Protein AF-A0A0V0Z4V2-F1 (afdb_monomer)

Sequence (103 aa):
MEEVAPIAVADSTLLAPEEVKEKAVHLPMAPEEMTRTDRNRARRKLKRMKRLRAKHQANNSSKQLVPKDKMKLLQKVGTVRTAKTFDNEKHTTKSTAFFERMK

Organism: Trichinella spiralis (NCBI:txid6334)

pLDDT: mean 78.34, std 13.13, range [45.34, 97.69]

Structure (mmCIF, N/CA/C/O backbone):
data_AF-A0A0V0Z4V2-F1
#
_entry.id   AF-A0A0V0Z4V2-F1
#
loop_
_atom_site.group_PDB
_atom_site.id
_atom_site.type_symbol
_atom_site.label_atom_id
_atom_site.label_alt_id
_atom_site.label_comp_id
_atom_site.label_asym_id
_atom_site.label_entity_id
_atom_site.label_seq_id
_atom_site.pdbx_PDB_ins_code
_atom_site.Cartn_x
_atom_site.Cartn_y
_atom_site.Cartn_z
_atom_site.occupancy
_atom_site.B_iso_or_equiv
_atom_site.auth_seq_id
_atom_site.auth_comp_id
_atom_site.auth_asym_id
_atom_site.auth_atom_id
_atom_site.pdbx_PDB_model_num
ATOM 1 N N . MET A 1 1 ? -40.819 27.802 -16.149 1.00 58.38 1 MET A N 1
ATOM 2 C CA . MET A 1 1 ? -40.602 26.356 -16.328 1.00 58.38 1 MET A CA 1
ATOM 3 C C . MET A 1 1 ? -39.188 26.083 -15.891 1.00 58.38 1 MET A C 1
ATOM 5 O O . MET A 1 1 ? -38.278 26.575 -16.540 1.00 58.38 1 MET A O 1
ATOM 9 N N . GLU A 1 2 ? -39.021 25.381 -14.782 1.00 60.72 2 GLU A N 1
ATOM 10 C CA . GLU A 1 2 ? -37.725 24.858 -14.363 1.00 60.72 2 GLU A CA 1
ATOM 11 C C . GLU A 1 2 ? -37.960 23.403 -13.970 1.00 60.72 2 GLU A C 1
ATOM 13 O O . GLU A 1 2 ? -38.800 23.115 -13.117 1.00 60.72 2 GLU A O 1
ATOM 18 N N . GLU A 1 3 ? -37.287 22.482 -14.652 1.00 60.28 3 GLU A N 1
ATOM 19 C CA . GLU A 1 3 ? -37.266 21.076 -14.262 1.00 60.28 3 GLU A CA 1
ATOM 20 C C . GLU A 1 3 ? -36.175 20.915 -13.199 1.00 60.28 3 GLU A C 1
ATOM 22 O O . GLU A 1 3 ? -34.989 21.085 -13.470 1.00 60.28 3 GLU A O 1
ATOM 27 N N . VAL A 1 4 ? -36.598 20.667 -11.957 1.00 73.25 4 VAL A N 1
ATOM 28 C CA . VAL A 1 4 ? -35.750 20.730 -10.750 1.00 73.25 4 VAL A CA 1
ATOM 29 C C . VAL A 1 4 ? -35.019 19.407 -10.459 1.00 73.25 4 VAL A C 1
ATOM 31 O O . VAL A 1 4 ? -34.112 19.377 -9.632 1.00 73.25 4 VAL A O 1
ATOM 34 N N . ALA A 1 5 ? -35.333 18.311 -11.158 1.00 71.25 5 ALA A N 1
ATOM 35 C CA . ALA A 1 5 ? -34.546 17.079 -11.094 1.00 71.25 5 ALA A CA 1
ATOM 36 C C . ALA A 1 5 ? -34.796 16.165 -12.308 1.00 71.25 5 ALA A C 1
ATOM 38 O O . ALA A 1 5 ? -35.919 16.123 -12.817 1.00 71.25 5 ALA A O 1
ATOM 39 N N . PRO A 1 6 ? -33.790 15.383 -12.746 1.00 69.19 6 PRO A N 1
ATOM 40 C CA . PRO A 1 6 ? -33.993 14.324 -13.729 1.00 69.19 6 PRO A CA 1
ATOM 41 C C . PRO A 1 6 ? -34.968 13.258 -13.194 1.00 69.19 6 PRO A C 1
ATOM 43 O O . PRO A 1 6 ? -34.741 12.660 -12.146 1.00 69.19 6 PRO A O 1
ATOM 46 N N . ILE A 1 7 ? -36.055 13.021 -13.937 1.00 72.38 7 ILE A N 1
ATOM 47 C CA . ILE A 1 7 ? -37.190 12.148 -13.566 1.00 72.38 7 ILE A CA 1
ATOM 48 C C . ILE A 1 7 ? -36.795 10.660 -13.493 1.00 72.38 7 ILE A C 1
ATOM 50 O O . ILE A 1 7 ? -37.412 9.887 -12.763 1.00 72.38 7 ILE A O 1
ATOM 54 N N . ALA A 1 8 ? -35.756 10.251 -14.223 1.00 74.38 8 ALA A N 1
ATOM 55 C CA . ALA A 1 8 ? -35.245 8.887 -14.218 1.00 74.38 8 ALA A CA 1
ATOM 56 C C . ALA A 1 8 ? -33.713 8.909 -14.197 1.00 74.38 8 ALA A C 1
ATOM 58 O O . ALA A 1 8 ? -33.062 9.148 -15.213 1.00 74.38 8 ALA A O 1
ATOM 59 N N . VAL A 1 9 ? -33.142 8.672 -13.019 1.00 76.69 9 VAL A N 1
ATOM 60 C CA . VAL A 1 9 ? -31.704 8.482 -12.820 1.00 76.69 9 VAL A CA 1
ATOM 61 C C . VAL A 1 9 ? -31.486 6.997 -12.579 1.00 76.69 9 VAL A C 1
ATOM 63 O O . VAL A 1 9 ? -32.092 6.424 -11.680 1.00 76.69 9 VAL A O 1
ATOM 66 N N . ALA A 1 10 ? -30.662 6.354 -13.404 1.00 79.56 10 ALA A N 1
ATOM 67 C CA . ALA A 1 10 ? -30.302 4.960 -13.177 1.00 79.56 10 ALA A CA 1
ATOM 68 C C . ALA A 1 10 ? -29.376 4.866 -11.959 1.00 79.56 10 ALA A C 1
ATOM 70 O O . ALA A 1 10 ? -28.440 5.660 -11.846 1.00 79.56 10 ALA A O 1
ATOM 71 N N . ASP A 1 11 ? -29.567 3.866 -11.099 1.00 79.06 11 ASP A N 1
ATOM 72 C CA . ASP A 1 11 ? -28.743 3.667 -9.894 1.00 79.06 11 ASP A CA 1
ATOM 73 C C . ASP A 1 11 ? -27.236 3.619 -10.205 1.00 79.06 11 ASP A C 1
ATOM 75 O O . ASP A 1 11 ? -26.407 4.086 -9.427 1.00 79.06 11 ASP A O 1
ATOM 79 N N . SER A 1 12 ? -26.868 3.142 -11.400 1.00 81.19 12 SER A N 1
ATOM 80 C CA . SER A 1 12 ? -25.484 3.113 -11.887 1.00 81.19 12 SER A CA 1
ATOM 81 C C . SER A 1 12 ? -24.843 4.493 -12.062 1.00 81.19 12 SER A C 1
ATOM 83 O O . SER A 1 12 ? -23.623 4.586 -12.118 1.00 81.19 12 SER A O 1
ATOM 85 N N . THR A 1 13 ? -25.641 5.552 -12.195 1.00 83.00 13 THR A N 1
ATOM 86 C CA . THR A 1 13 ? -25.160 6.938 -12.341 1.00 83.00 13 THR A CA 1
ATOM 87 C C . THR A 1 13 ? -25.004 7.658 -11.003 1.00 83.00 13 THR A C 1
ATOM 89 O O . THR A 1 13 ? -24.345 8.693 -10.949 1.00 83.00 13 THR A O 1
ATOM 92 N N . LEU A 1 14 ? -25.567 7.101 -9.924 1.00 85.56 14 LEU A N 1
ATOM 93 C CA . LEU A 1 14 ? -25.390 7.611 -8.562 1.00 85.56 14 LEU A CA 1
ATOM 94 C C . LEU A 1 14 ? -24.063 7.155 -7.946 1.00 85.56 14 LEU A C 1
ATOM 96 O O . LEU A 1 14 ? -23.536 7.829 -7.066 1.00 85.56 14 LEU A O 1
ATOM 100 N N . LEU A 1 15 ? -23.539 6.013 -8.400 1.00 88.44 15 LEU A N 1
ATOM 101 C CA . LEU A 1 15 ? -22.306 5.432 -7.887 1.00 88.44 15 LEU A CA 1
ATOM 102 C C . LEU A 1 15 ? -21.086 6.023 -8.600 1.00 88.44 15 LEU A C 1
ATOM 104 O O . LEU A 1 15 ? -21.027 6.066 -9.834 1.00 88.44 15 LEU A O 1
ATOM 108 N N . ALA A 1 16 ? -20.077 6.443 -7.837 1.00 88.94 16 ALA A N 1
ATOM 109 C CA . ALA A 1 16 ? -18.835 6.915 -8.430 1.00 88.94 16 ALA A CA 1
ATOM 110 C C . ALA A 1 16 ? -18.082 5.742 -9.090 1.00 88.94 16 ALA A C 1
ATOM 112 O O . ALA A 1 16 ? -18.084 4.625 -8.566 1.00 88.94 16 ALA A O 1
ATOM 113 N N . PRO A 1 17 ? -17.341 5.964 -10.192 1.00 89.94 17 PRO A N 1
ATOM 114 C CA . PRO A 1 17 ? -16.566 4.900 -10.831 1.00 89.94 17 PRO A CA 1
ATOM 115 C C . PRO A 1 17 ? -15.586 4.185 -9.889 1.00 89.94 17 PRO A C 1
ATOM 117 O O . PRO A 1 17 ? -15.323 3.003 -10.075 1.00 89.94 17 PRO A O 1
ATOM 120 N N . GLU A 1 18 ? -15.057 4.883 -8.877 1.00 89.19 18 GLU A N 1
ATOM 121 C CA . GLU A 1 18 ? -14.138 4.315 -7.877 1.00 89.19 18 GLU A CA 1
ATOM 122 C C . GLU A 1 18 ? -14.847 3.386 -6.881 1.00 89.19 18 GLU A C 1
ATOM 124 O O . GLU A 1 18 ? -14.226 2.452 -6.381 1.00 89.19 18 GLU A O 1
ATOM 129 N N . GLU A 1 19 ? -16.145 3.593 -6.651 1.00 86.88 19 GLU A N 1
ATOM 130 C CA . GLU A 1 19 ? -16.995 2.724 -5.832 1.00 86.88 19 GLU A CA 1
ATOM 131 C C . GLU A 1 19 ? -17.509 1.524 -6.645 1.00 86.88 19 GLU A C 1
ATOM 133 O O . GLU A 1 19 ? -17.640 0.426 -6.110 1.00 86.88 19 GLU A O 1
ATOM 138 N N . VAL A 1 20 ? -17.734 1.702 -7.956 1.00 88.56 20 VAL A N 1
ATOM 139 C CA . VAL A 1 20 ? -17.990 0.587 -8.889 1.00 88.56 20 VAL A CA 1
ATOM 140 C C . VAL A 1 20 ? -16.745 -0.301 -9.000 1.00 88.56 20 VAL A C 1
ATOM 142 O O . VAL A 1 20 ? -16.841 -1.530 -9.014 1.00 88.56 20 VAL A O 1
ATOM 145 N N . LYS A 1 21 ? -15.563 0.316 -9.128 1.00 89.88 21 LYS A N 1
ATOM 146 C CA . LYS A 1 21 ? -14.287 -0.381 -9.285 1.00 89.88 21 LYS A CA 1
ATOM 147 C C . LYS A 1 21 ? -13.117 0.465 -8.791 1.00 89.88 21 LYS A C 1
ATOM 149 O O . LYS A 1 21 ? -12.725 1.451 -9.418 1.00 89.88 21 LYS A O 1
ATOM 154 N N . GLU A 1 22 ? -12.458 -0.016 -7.743 1.00 88.31 22 GLU A N 1
ATOM 155 C CA . GLU A 1 22 ? -11.220 0.589 -7.264 1.00 88.31 22 GLU A CA 1
ATOM 156 C C . GLU A 1 22 ? -10.115 0.510 -8.330 1.00 88.31 22 GLU A C 1
ATOM 158 O O . GLU A 1 22 ? -9.877 -0.524 -8.968 1.00 88.31 22 GLU A O 1
ATOM 163 N N . LYS A 1 23 ? -9.393 1.619 -8.513 1.00 83.88 23 LYS A N 1
ATOM 164 C CA . LYS A 1 23 ? -8.205 1.644 -9.370 1.00 83.88 23 LYS A CA 1
ATOM 165 C C . LYS A 1 23 ? -7.110 0.789 -8.738 1.00 83.88 23 LYS A C 1
ATOM 167 O O . LYS A 1 23 ? -6.829 0.892 -7.545 1.00 83.88 23 LYS A O 1
ATOM 172 N N . ALA A 1 24 ? -6.425 -0.003 -9.560 1.00 83.56 24 ALA A N 1
ATOM 173 C CA . ALA A 1 24 ? -5.228 -0.696 -9.110 1.00 83.56 24 ALA A CA 1
ATOM 174 C C . ALA A 1 24 ? -4.196 0.333 -8.614 1.00 83.56 24 ALA A C 1
ATOM 176 O O . ALA A 1 24 ? -3.878 1.298 -9.306 1.00 83.56 24 ALA A O 1
ATOM 177 N N . VAL A 1 25 ? -3.653 0.109 -7.414 1.00 75.50 25 VAL A N 1
ATOM 178 C CA . VAL A 1 25 ? -2.713 1.026 -6.731 1.00 75.50 25 VAL A CA 1
ATOM 179 C C . VAL A 1 25 ? -1.439 1.292 -7.552 1.00 75.50 25 VAL A C 1
ATOM 181 O O . VAL A 1 25 ? -0.733 2.278 -7.343 1.00 75.50 25 VAL A O 1
ATOM 184 N N . HIS A 1 26 ? -1.129 0.398 -8.481 1.00 72.88 26 HIS A N 1
ATOM 185 C CA . HIS A 1 26 ? -0.015 0.472 -9.412 1.00 72.88 26 HIS A CA 1
ATOM 186 C C . HIS A 1 26 ? -0.406 -0.218 -10.716 1.00 72.88 26 HIS A C 1
ATOM 188 O O . HIS A 1 26 ? -1.191 -1.173 -10.701 1.00 72.88 26 HIS A O 1
ATOM 194 N N . LEU A 1 27 ? 0.200 0.228 -11.819 1.00 79.38 27 LEU A N 1
ATOM 195 C CA . LEU A 1 27 ? 0.226 -0.555 -13.049 1.00 79.38 27 LEU A CA 1
ATOM 196 C C . LEU A 1 27 ? 0.759 -1.960 -12.720 1.00 79.38 27 LEU A C 1
ATOM 198 O O . LEU A 1 27 ? 1.730 -2.067 -11.960 1.00 79.38 27 LEU A O 1
ATOM 202 N N . PRO A 1 28 ? 0.114 -3.025 -13.219 1.00 77.75 28 PRO A N 1
ATOM 203 C CA . PRO A 1 28 ? 0.614 -4.375 -13.022 1.00 77.75 28 PRO A CA 1
ATOM 204 C C . PRO A 1 28 ? 1.997 -4.463 -13.671 1.00 77.75 28 PRO A C 1
ATOM 206 O O . PRO A 1 28 ? 2.132 -4.260 -14.871 1.00 77.75 28 PRO A O 1
ATOM 209 N N . MET A 1 29 ? 3.021 -4.705 -12.857 1.00 83.38 29 MET A N 1
ATOM 210 C CA . MET A 1 29 ? 4.398 -4.878 -13.311 1.00 83.38 29 MET A CA 1
ATOM 211 C C . MET A 1 29 ? 4.947 -6.139 -12.664 1.00 83.38 29 MET A C 1
ATOM 213 O O . MET A 1 29 ? 4.821 -6.316 -11.443 1.00 83.38 29 MET A O 1
ATOM 217 N N . ALA A 1 30 ? 5.525 -7.024 -13.469 1.00 86.69 30 ALA A N 1
ATOM 218 C CA . ALA A 1 30 ? 6.042 -8.281 -12.960 1.00 86.69 30 ALA A CA 1
ATOM 219 C C . ALA A 1 30 ? 7.329 -8.045 -12.139 1.00 86.69 30 ALA A C 1
ATOM 221 O O . ALA A 1 30 ? 8.103 -7.126 -12.424 1.00 86.69 30 ALA A O 1
ATOM 222 N N . PRO A 1 31 ? 7.625 -8.876 -11.119 1.00 85.75 31 PRO A N 1
ATOM 223 C CA . PRO A 1 31 ? 8.869 -8.768 -10.346 1.00 85.75 31 PRO A CA 1
ATOM 224 C C . PRO A 1 31 ? 10.151 -8.919 -11.186 1.00 85.75 31 PRO A C 1
ATOM 226 O O . PRO A 1 31 ? 11.213 -8.421 -10.786 1.00 85.75 31 PRO A O 1
ATOM 229 N N . GLU A 1 32 ? 10.038 -9.622 -12.314 1.00 90.19 32 GLU A N 1
ATOM 230 C CA . GLU A 1 32 ? 11.094 -9.888 -13.300 1.00 90.19 32 GLU A CA 1
ATOM 231 C C . GLU A 1 32 ? 11.444 -8.641 -14.114 1.00 90.19 32 GLU A C 1
ATOM 233 O O . GLU A 1 32 ? 12.616 -8.370 -14.357 1.00 90.19 32 GLU A O 1
ATOM 238 N N . GLU A 1 33 ? 10.440 -7.828 -14.436 1.00 90.44 33 GLU A N 1
ATOM 239 C CA . GLU A 1 33 ? 10.587 -6.565 -15.166 1.00 90.44 33 GLU A CA 1
ATOM 240 C C . GLU A 1 33 ? 11.168 -5.453 -14.275 1.00 90.44 33 GLU A C 1
ATOM 242 O O . GLU A 1 33 ? 11.643 -4.425 -14.759 1.00 90.44 33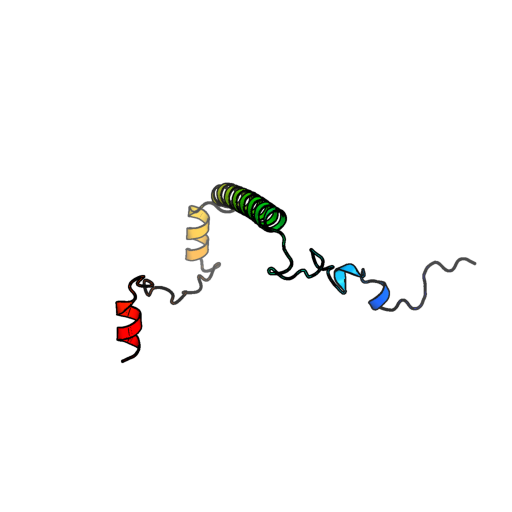 GLU A O 1
ATOM 247 N N . MET A 1 34 ? 11.167 -5.643 -12.947 1.00 91.12 34 MET A N 1
ATOM 248 C CA . MET A 1 34 ? 11.706 -4.657 -12.012 1.00 91.12 34 MET A CA 1
ATOM 249 C C . MET A 1 34 ? 13.233 -4.593 -12.062 1.00 91.12 34 MET A C 1
ATOM 251 O O . MET A 1 34 ? 13.948 -5.543 -11.708 1.00 91.12 34 MET A O 1
ATOM 255 N N . THR A 1 35 ? 13.746 -3.391 -12.313 1.00 94.19 35 THR A N 1
ATOM 256 C CA . THR A 1 35 ? 15.160 -3.090 -12.100 1.00 94.19 35 THR A CA 1
ATOM 257 C C . THR A 1 35 ? 15.548 -3.266 -10.620 1.00 94.19 35 THR A C 1
ATOM 259 O O . THR A 1 35 ? 14.732 -3.196 -9.688 1.00 94.19 35 THR A O 1
ATOM 262 N N . ARG A 1 36 ? 16.843 -3.473 -10.351 1.00 95.69 36 ARG A N 1
ATOM 263 C CA . ARG A 1 36 ? 17.356 -3.615 -8.974 1.00 95.69 36 ARG A CA 1
ATOM 264 C C . ARG A 1 36 ? 17.072 -2.372 -8.118 1.00 95.69 36 ARG A C 1
ATOM 266 O O . ARG A 1 36 ? 16.834 -2.492 -6.910 1.00 95.69 36 ARG A O 1
ATOM 273 N N . THR A 1 37 ? 17.115 -1.184 -8.716 1.00 96.69 37 THR A N 1
ATOM 274 C CA . THR A 1 37 ? 16.836 0.094 -8.046 1.00 96.69 37 THR A CA 1
ATOM 275 C C . THR A 1 37 ? 15.368 0.188 -7.636 1.00 96.69 37 THR A C 1
ATOM 277 O O . THR A 1 37 ? 15.091 0.528 -6.478 1.00 96.69 37 THR A O 1
ATOM 280 N N . ASP A 1 38 ? 14.444 -0.209 -8.510 1.00 93.25 38 ASP A N 1
ATOM 281 C CA . ASP A 1 38 ? 13.005 -0.209 -8.226 1.00 93.25 38 ASP A CA 1
ATOM 282 C C . ASP A 1 38 ? 12.638 -1.214 -7.140 1.00 93.25 38 ASP A C 1
ATOM 284 O O . ASP A 1 38 ? 11.949 -0.865 -6.176 1.00 93.25 38 ASP A O 1
ATOM 288 N N . ARG A 1 39 ? 13.212 -2.420 -7.190 1.00 93.88 39 ARG A N 1
ATOM 289 C CA . ARG A 1 39 ? 13.040 -3.431 -6.134 1.00 93.88 39 ARG A CA 1
ATOM 290 C C . ARG A 1 39 ? 13.495 -2.906 -4.767 1.00 93.88 39 ARG A C 1
ATOM 292 O O . ARG A 1 39 ? 12.816 -3.078 -3.749 1.00 93.88 39 ARG A O 1
ATOM 299 N N . ASN A 1 40 ? 14.631 -2.207 -4.723 1.00 96.75 40 ASN A N 1
ATOM 300 C CA . ASN A 1 40 ? 15.131 -1.580 -3.497 1.00 96.75 40 ASN A CA 1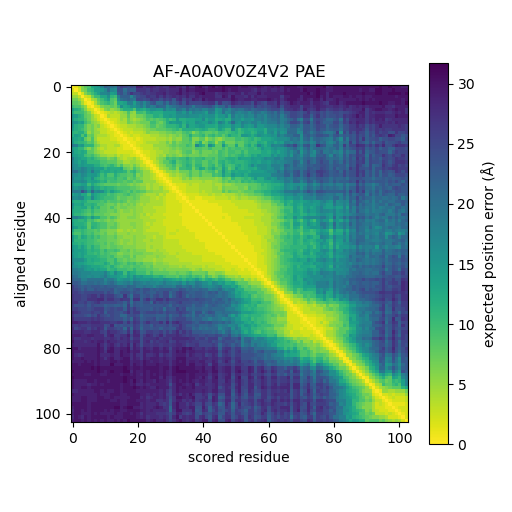
ATOM 301 C C . ASN A 1 40 ? 14.210 -0.449 -3.008 1.00 96.75 40 ASN A C 1
ATOM 303 O O . ASN A 1 40 ? 13.971 -0.332 -1.800 1.00 96.75 40 ASN A O 1
ATOM 307 N N . ARG A 1 41 ? 13.674 0.371 -3.919 1.00 95.38 41 ARG A N 1
ATOM 308 C CA . ARG A 1 41 ? 12.718 1.443 -3.604 1.00 95.38 41 ARG A CA 1
ATOM 309 C C . ARG A 1 41 ? 11.418 0.878 -3.029 1.00 95.38 41 ARG A C 1
ATOM 311 O O . ARG A 1 41 ? 10.995 1.329 -1.960 1.00 95.38 41 ARG A O 1
ATOM 318 N N . ALA A 1 42 ? 10.847 -0.144 -3.665 1.00 92.69 42 ALA A N 1
ATOM 319 C CA . ALA A 1 42 ? 9.652 -0.842 -3.197 1.00 92.69 42 ALA A CA 1
ATOM 320 C C . ALA A 1 42 ? 9.864 -1.428 -1.791 1.00 92.69 42 ALA A C 1
ATOM 322 O O . ALA A 1 42 ? 9.068 -1.175 -0.881 1.00 92.69 42 ALA A O 1
ATOM 323 N N . ARG A 1 43 ? 11.009 -2.087 -1.555 1.00 95.50 43 ARG A N 1
ATOM 324 C CA . ARG A 1 43 ? 11.375 -2.608 -0.226 1.00 95.50 43 ARG A CA 1
ATOM 325 C C . ARG A 1 43 ? 11.455 -1.506 0.835 1.00 95.50 43 ARG A C 1
ATOM 327 O O . ARG A 1 43 ? 10.984 -1.698 1.958 1.00 95.50 43 ARG A O 1
ATOM 334 N N . ARG A 1 44 ? 12.043 -0.346 0.517 1.00 97.31 44 ARG A N 1
ATOM 335 C CA . ARG A 1 44 ? 12.107 0.801 1.447 1.00 97.31 44 ARG A CA 1
ATOM 336 C C . ARG A 1 44 ? 10.712 1.356 1.753 1.00 97.31 44 ARG A C 1
ATOM 338 O O . ARG A 1 44 ? 10.420 1.606 2.924 1.00 97.31 44 ARG A O 1
ATOM 345 N N . LYS A 1 45 ? 9.845 1.499 0.741 1.00 96.00 45 LYS A N 1
ATOM 346 C CA . LYS A 1 45 ? 8.443 1.930 0.912 1.00 96.00 45 LYS A CA 1
ATOM 347 C C . LYS A 1 45 ? 7.690 0.967 1.834 1.00 96.00 45 LYS A C 1
ATOM 349 O O . LYS A 1 45 ? 7.091 1.417 2.809 1.00 96.00 45 LYS A O 1
ATOM 354 N N . LEU A 1 46 ? 7.816 -0.343 1.609 1.00 96.06 46 LEU A N 1
ATOM 355 C CA . LEU A 1 46 ? 7.207 -1.372 2.456 1.00 96.06 46 LEU A CA 1
ATOM 356 C C . LEU A 1 46 ? 7.700 -1.289 3.907 1.00 96.06 46 LEU A C 1
ATOM 358 O O . LEU A 1 46 ? 6.889 -1.262 4.833 1.00 96.06 46 LEU A O 1
ATOM 362 N N . LYS A 1 47 ? 9.020 -1.180 4.124 1.00 97.69 47 LYS A N 1
ATOM 363 C CA . LYS A 1 47 ? 9.592 -1.020 5.474 1.00 97.69 47 LYS A CA 1
ATOM 364 C C . LYS A 1 47 ? 9.040 0.219 6.185 1.00 97.69 47 LYS A C 1
ATOM 366 O O . LYS A 1 47 ? 8.711 0.133 7.366 1.00 97.69 47 LYS A O 1
ATOM 371 N N . ARG A 1 48 ? 8.908 1.350 5.482 1.00 97.62 48 ARG A N 1
ATOM 372 C CA . ARG A 1 48 ? 8.312 2.579 6.032 1.00 97.62 48 ARG A CA 1
ATOM 373 C C . ARG A 1 48 ? 6.863 2.347 6.463 1.00 97.62 48 ARG A C 1
ATOM 375 O O . ARG A 1 48 ? 6.521 2.658 7.598 1.00 97.62 48 ARG A O 1
ATOM 382 N N . MET A 1 49 ? 6.042 1.752 5.598 1.00 96.25 49 MET A N 1
ATOM 383 C CA . MET A 1 49 ? 4.632 1.483 5.902 1.00 96.25 49 MET A CA 1
ATOM 384 C C . MET A 1 49 ? 4.470 0.505 7.068 1.00 96.25 49 MET A C 1
ATOM 386 O O . MET A 1 49 ? 3.663 0.750 7.962 1.00 96.25 49 MET A O 1
ATOM 390 N N . LYS A 1 50 ? 5.288 -0.554 7.127 1.00 96.38 50 LYS A N 1
ATOM 391 C CA . LYS A 1 50 ? 5.289 -1.497 8.256 1.00 96.38 50 LYS A CA 1
ATOM 392 C C . LYS A 1 50 ? 5.628 -0.798 9.576 1.00 96.38 50 LYS A C 1
ATOM 394 O O . LYS A 1 50 ? 4.959 -1.040 10.574 1.00 96.38 50 LYS A O 1
ATOM 399 N N . ARG A 1 51 ? 6.622 0.099 9.578 1.00 96.00 51 ARG A N 1
ATOM 400 C CA . ARG A 1 51 ? 6.979 0.900 10.764 1.00 96.00 51 ARG A CA 1
ATOM 401 C C . ARG A 1 51 ? 5.833 1.809 11.209 1.00 96.00 51 ARG A C 1
ATOM 403 O O . ARG A 1 51 ? 5.535 1.854 12.396 1.00 96.00 51 ARG A O 1
ATOM 410 N N . LEU A 1 52 ? 5.178 2.497 10.272 1.00 94.94 52 LEU A N 1
ATOM 411 C CA . LEU A 1 52 ? 4.032 3.361 10.577 1.00 94.94 52 LEU A CA 1
ATOM 412 C C . LEU A 1 52 ? 2.861 2.563 11.162 1.00 94.94 52 LEU A C 1
ATOM 414 O O . LEU A 1 52 ? 2.315 2.956 12.190 1.00 94.94 52 LEU A O 1
ATOM 418 N N . ARG A 1 53 ? 2.530 1.409 10.568 1.00 93.19 53 ARG A N 1
ATOM 419 C CA . ARG A 1 53 ? 1.491 0.505 11.087 1.00 93.19 53 ARG A CA 1
ATOM 420 C C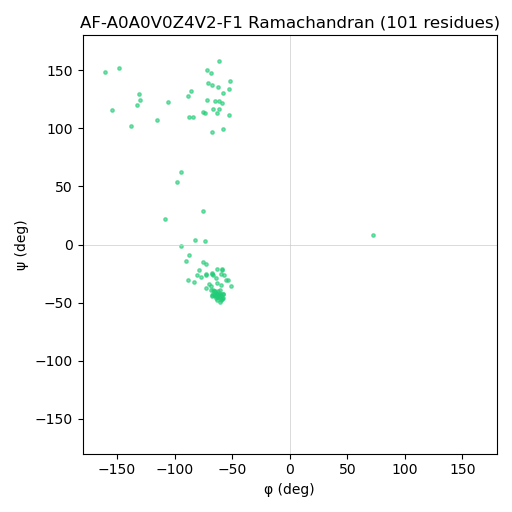 . ARG A 1 53 ? 1.819 0.008 12.494 1.00 93.19 53 ARG A C 1
ATOM 422 O O . ARG A 1 53 ? 0.955 0.068 13.360 1.00 93.19 53 ARG A O 1
ATOM 429 N N . ALA A 1 54 ? 3.059 -0.414 12.740 1.00 91.94 54 ALA A N 1
ATOM 430 C CA . ALA A 1 54 ? 3.494 -0.856 14.064 1.00 91.94 54 ALA A CA 1
ATOM 431 C C . ALA A 1 54 ? 3.391 0.268 15.111 1.00 91.94 54 ALA A C 1
ATOM 433 O O . ALA A 1 54 ? 2.874 0.045 16.202 1.00 91.94 54 ALA A O 1
ATOM 434 N N . LYS A 1 55 ? 3.805 1.495 14.763 1.00 90.50 55 LYS A N 1
ATOM 435 C CA . LYS A 1 55 ? 3.657 2.670 15.639 1.00 90.50 55 LYS A CA 1
ATOM 436 C C . LYS A 1 55 ? 2.185 2.964 15.946 1.00 90.50 55 LYS A C 1
ATOM 438 O O . LYS A 1 55 ? 1.839 3.230 17.091 1.00 90.50 55 LYS A O 1
ATOM 443 N N . HIS A 1 56 ? 1.318 2.893 14.937 1.00 87.75 56 HIS A N 1
ATOM 444 C CA . HIS A 1 56 ? -0.117 3.106 15.110 1.00 87.75 56 HIS A CA 1
ATOM 445 C C . HIS A 1 56 ? -0.757 2.033 16.006 1.00 87.75 56 HIS A C 1
ATOM 447 O O . HIS A 1 56 ? -1.523 2.362 16.904 1.00 87.75 56 HIS A O 1
ATOM 453 N N . GLN A 1 57 ? -0.396 0.759 15.822 1.00 84.94 57 GLN A N 1
ATOM 454 C CA . GLN A 1 57 ? -0.866 -0.335 16.679 1.00 84.94 57 GLN A CA 1
ATOM 455 C C . GLN A 1 57 ? -0.403 -0.173 18.130 1.00 84.94 57 GLN A C 1
ATOM 457 O O . GLN A 1 57 ? -1.218 -0.315 19.037 1.00 84.94 57 GLN A O 1
ATOM 462 N N . ALA A 1 58 ? 0.862 0.192 18.359 1.00 79.38 58 ALA A N 1
ATOM 463 C CA . ALA A 1 58 ? 1.366 0.467 19.704 1.00 79.38 58 ALA A CA 1
ATOM 464 C C . ALA A 1 58 ? 0.573 1.602 20.379 1.00 79.38 58 ALA A C 1
ATOM 466 O O . ALA A 1 58 ? 0.091 1.440 21.499 1.00 79.38 58 ALA A O 1
ATOM 467 N N . ASN A 1 59 ? 0.333 2.699 19.657 1.00 75.12 59 ASN A N 1
ATOM 468 C CA . ASN A 1 59 ? -0.450 3.835 20.151 1.00 75.12 59 ASN A CA 1
ATOM 469 C C . ASN A 1 59 ? -1.938 3.520 20.385 1.00 75.12 59 ASN A C 1
ATOM 471 O O . ASN A 1 59 ? -2.579 4.196 21.183 1.00 75.12 59 ASN A O 1
ATOM 475 N N . ASN A 1 60 ? -2.506 2.535 19.688 1.00 67.94 60 ASN A N 1
ATOM 476 C CA . ASN A 1 60 ? -3.898 2.126 19.890 1.00 67.94 60 ASN A CA 1
ATOM 477 C C . ASN A 1 60 ? -4.040 1.065 20.983 1.00 67.94 60 ASN A C 1
ATOM 479 O O . ASN A 1 60 ? -5.040 1.060 21.688 1.00 67.94 60 ASN A O 1
ATOM 483 N N . SER A 1 61 ? -3.035 0.211 21.188 1.00 60.16 61 SER A N 1
ATOM 484 C CA . SER A 1 61 ? -3.023 -0.730 22.316 1.00 60.16 61 SER A CA 1
ATOM 485 C C . SER A 1 61 ? -2.966 -0.034 23.680 1.00 60.16 61 SER A C 1
ATOM 487 O O . SER A 1 61 ? -3.507 -0.558 24.652 1.00 60.16 61 SER A O 1
ATOM 489 N N . SER A 1 62 ? -2.370 1.163 23.754 1.00 57.31 62 SER A N 1
ATOM 490 C CA . SER A 1 62 ? -2.413 2.010 24.952 1.00 57.31 62 SER A CA 1
ATOM 491 C C . SER A 1 62 ? -3.738 2.764 25.105 1.00 57.31 62 SER A C 1
ATOM 493 O O . SER A 1 62 ? -4.110 3.124 26.218 1.00 57.31 62 SER A O 1
ATOM 495 N N . LYS A 1 63 ? -4.490 2.952 24.015 1.00 59.56 63 LYS A N 1
ATOM 496 C CA . LYS A 1 63 ? -5.846 3.512 24.005 1.00 59.56 63 LYS A CA 1
ATOM 497 C C . LYS A 1 63 ? -6.882 2.387 24.034 1.00 59.56 63 LYS A C 1
ATOM 499 O O . LYS A 1 63 ? -7.668 2.226 23.103 1.00 59.56 63 LYS A O 1
ATOM 504 N N . GLN A 1 64 ? -6.896 1.581 25.096 1.00 62.03 64 GLN A N 1
ATOM 505 C CA . GLN A 1 64 ? -8.055 0.717 25.326 1.00 62.03 64 GLN A CA 1
ATOM 506 C C . GLN A 1 64 ? -9.280 1.611 25.560 1.00 62.03 64 GLN A C 1
ATOM 508 O O . GLN A 1 64 ? -9.345 2.329 26.553 1.00 62.03 64 GLN A O 1
ATOM 513 N N . LEU A 1 65 ? -10.242 1.567 24.631 1.00 64.00 65 LEU A N 1
ATOM 514 C CA . LEU A 1 65 ? -11.495 2.337 24.688 1.00 64.00 65 LEU A CA 1
ATOM 515 C C . LEU A 1 65 ? -1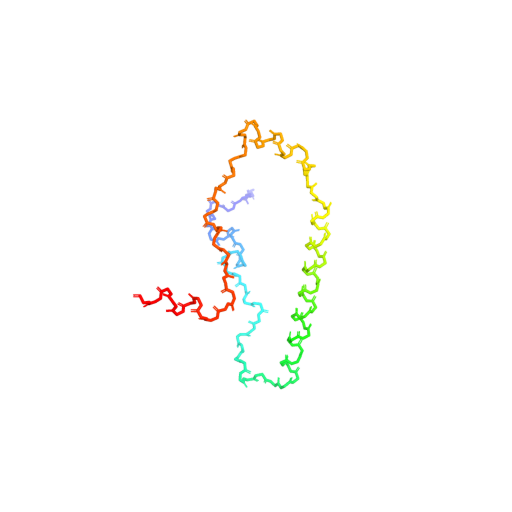2.321 2.021 25.946 1.00 64.00 65 LEU A C 1
ATOM 517 O O . LEU A 1 65 ? -13.145 2.823 26.374 1.00 64.00 65 LEU A O 1
ATOM 521 N N . VAL A 1 66 ? -12.084 0.853 26.548 1.00 65.44 66 VAL A N 1
ATOM 522 C CA . VAL A 1 66 ? -12.728 0.402 27.776 1.00 65.44 66 VAL A CA 1
ATOM 523 C C . VAL A 1 66 ? -11.641 -0.073 28.747 1.00 65.44 66 VAL A C 1
ATOM 525 O O . VAL A 1 66 ? -10.861 -0.957 28.383 1.00 65.44 66 VAL A O 1
ATOM 528 N N . PRO A 1 67 ? -11.570 0.473 29.977 1.00 75.88 67 PRO A N 1
ATOM 529 C CA . PRO A 1 67 ? -10.675 -0.031 31.015 1.00 75.88 67 PRO A CA 1
ATOM 530 C C . PRO A 1 67 ? -10.840 -1.544 31.213 1.00 75.88 67 PRO A C 1
ATOM 532 O O . PRO A 1 67 ? -11.966 -2.052 31.207 1.00 75.88 67 PRO A O 1
ATOM 535 N N . LYS A 1 68 ? -9.731 -2.263 31.437 1.00 71.75 68 LYS A N 1
ATOM 536 C CA . LYS A 1 68 ? -9.721 -3.731 31.615 1.00 71.75 68 LYS A CA 1
ATOM 537 C C . LYS A 1 68 ? -10.732 -4.208 32.661 1.00 71.75 68 LYS A C 1
ATOM 539 O O . LYS A 1 68 ? -11.358 -5.248 32.475 1.00 71.75 68 LYS A O 1
ATOM 544 N N . ASP A 1 69 ? -10.933 -3.428 33.719 1.00 73.38 69 ASP A N 1
ATOM 545 C CA . ASP A 1 69 ? -11.851 -3.762 34.811 1.00 73.38 69 ASP A CA 1
ATOM 546 C C . ASP A 1 69 ? -13.318 -3.723 34.371 1.00 73.38 69 ASP A C 1
ATOM 548 O O . ASP A 1 69 ? -14.095 -4.619 34.702 1.00 73.38 69 ASP A O 1
ATOM 552 N N . LYS A 1 70 ? -13.687 -2.750 33.528 1.00 75.31 70 LYS A N 1
ATOM 553 C CA . LYS A 1 70 ? -15.035 -2.666 32.951 1.00 75.31 70 LYS A CA 1
ATOM 554 C C . LYS A 1 70 ? -15.276 -3.791 31.940 1.00 75.31 70 LYS A C 1
ATOM 556 O O . LYS A 1 70 ? -16.378 -4.328 31.885 1.00 75.31 70 LYS A O 1
ATOM 561 N N . MET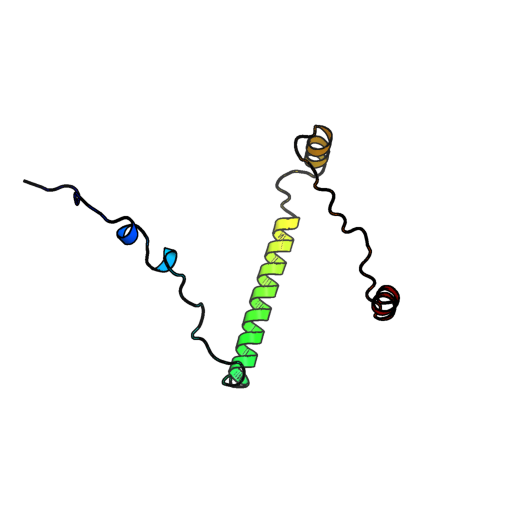 A 1 71 ? -14.247 -4.216 31.199 1.00 76.06 71 MET A N 1
ATOM 562 C CA . MET A 1 71 ? -14.353 -5.362 30.283 1.00 76.06 71 MET A CA 1
ATOM 563 C C . MET A 1 71 ? -14.570 -6.693 31.006 1.00 76.06 71 MET A C 1
ATOM 565 O O . MET A 1 71 ? -15.389 -7.495 30.559 1.00 76.06 71 MET A O 1
ATOM 569 N N . LYS A 1 72 ? -13.905 -6.905 32.149 1.00 78.38 72 LYS A N 1
ATOM 570 C CA . LYS A 1 72 ? -14.154 -8.073 33.012 1.00 78.38 72 LYS A CA 1
ATOM 571 C C . LYS A 1 72 ? -15.585 -8.086 33.547 1.00 78.38 72 LYS A C 1
ATOM 573 O O . LYS A 1 72 ? -16.208 -9.143 33.589 1.00 78.38 72 LYS A O 1
ATOM 578 N N . LEU A 1 73 ? -16.117 -6.920 33.922 1.00 79.69 73 LEU A N 1
ATOM 579 C CA . LEU A 1 73 ? -17.504 -6.798 34.369 1.00 79.69 73 LEU A CA 1
ATOM 5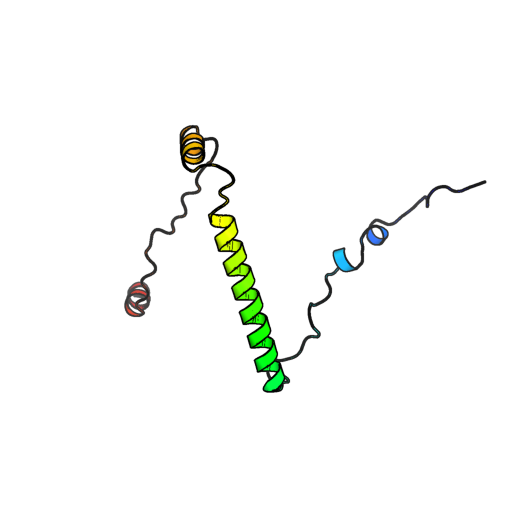80 C C . LEU A 1 73 ? -18.490 -7.150 33.245 1.00 79.69 73 LEU A C 1
ATOM 582 O O . LEU A 1 73 ? -19.384 -7.953 33.476 1.00 79.69 73 LEU A O 1
ATOM 586 N N . LEU A 1 74 ? -18.284 -6.632 32.028 1.00 76.25 74 LEU A N 1
ATOM 587 C CA . LEU A 1 74 ? -19.099 -6.927 30.835 1.00 76.25 74 LEU A CA 1
ATOM 588 C C . LEU A 1 74 ? -19.084 -8.420 30.451 1.00 76.25 74 LEU A C 1
ATOM 590 O O . LEU A 1 74 ? -20.122 -8.991 30.122 1.00 76.25 74 LEU A O 1
ATOM 594 N N . GLN A 1 75 ? -17.930 -9.083 30.565 1.00 77.94 75 GLN A N 1
ATOM 595 C CA . GLN A 1 75 ? -17.831 -10.539 30.402 1.00 77.94 75 GLN A CA 1
ATOM 596 C C . GLN A 1 75 ? -18.595 -11.291 31.500 1.00 77.94 75 GLN A C 1
ATOM 598 O O . GLN A 1 75 ? -19.275 -12.274 31.216 1.00 77.94 75 GLN A O 1
ATOM 603 N N . LYS A 1 76 ? -18.525 -10.811 32.748 1.00 79.44 76 LYS A N 1
ATOM 604 C CA . LYS A 1 76 ? -19.223 -11.414 33.892 1.00 79.44 76 LYS A CA 1
ATOM 605 C C . LYS A 1 76 ? -20.744 -11.254 33.808 1.00 79.44 76 LYS A C 1
ATOM 607 O O . LYS A 1 76 ? -21.456 -12.173 34.194 1.00 79.44 76 LYS A O 1
ATOM 612 N N . VAL A 1 77 ? -21.238 -10.128 33.287 1.00 81.94 77 VAL A N 1
ATOM 613 C CA . VAL A 1 77 ? -22.678 -9.894 33.066 1.00 81.94 77 VAL A CA 1
ATOM 614 C C . VAL A 1 77 ? -23.200 -10.514 31.761 1.00 81.94 77 VAL A C 1
ATOM 616 O O . VAL A 1 77 ? -24.366 -10.338 31.425 1.00 81.94 77 VAL A O 1
ATOM 619 N N . GLY A 1 78 ? -22.361 -11.247 31.016 1.00 72.56 78 GLY A N 1
ATOM 620 C CA . GLY A 1 78 ? -22.774 -12.023 29.842 1.00 72.56 78 GLY A CA 1
ATOM 621 C C . GLY A 1 78 ? -23.131 -11.198 28.601 1.00 72.56 78 GLY A C 1
ATOM 622 O O . GLY A 1 78 ? -23.598 -11.760 27.612 1.00 72.56 78 GLY A O 1
ATOM 623 N N . THR A 1 79 ? -22.896 -9.883 28.616 1.00 74.06 79 THR A N 1
ATOM 624 C CA . THR A 1 79 ? -23.180 -9.001 27.471 1.00 74.06 79 THR A CA 1
ATOM 625 C C . THR A 1 79 ? -22.191 -9.207 26.328 1.00 74.06 79 THR A C 1
ATOM 627 O O . THR A 1 79 ? -22.526 -8.980 25.168 1.00 74.06 79 THR A O 1
ATOM 630 N N . VAL A 1 80 ? -20.982 -9.684 26.636 1.00 69.38 80 VAL A N 1
ATOM 631 C CA . VAL A 1 80 ? -19.951 -10.026 25.653 1.00 69.38 80 VAL A CA 1
ATOM 632 C C . VAL A 1 80 ? -19.689 -11.525 25.720 1.00 69.38 80 VAL A C 1
ATOM 634 O O . VAL A 1 80 ? -19.055 -12.014 26.655 1.00 69.38 80 VAL A O 1
ATOM 637 N N . ARG A 1 81 ? -20.156 -12.269 24.712 1.00 65.19 81 ARG A N 1
ATOM 638 C CA . ARG A 1 81 ? -19.785 -13.678 24.540 1.00 65.19 81 ARG A CA 1
ATOM 639 C C . ARG A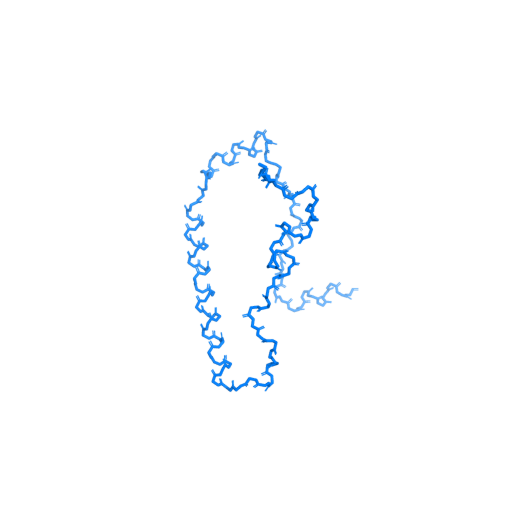 1 81 ? -18.362 -13.734 24.000 1.00 65.19 81 ARG A C 1
ATOM 641 O O . ARG A 1 81 ? -18.106 -13.310 22.876 1.00 65.19 81 ARG A O 1
ATOM 648 N N . THR A 1 82 ? -17.431 -14.261 24.784 1.00 62.53 82 THR A N 1
ATOM 649 C CA . THR A 1 82 ? -16.127 -14.651 24.252 1.00 62.53 82 THR A CA 1
ATOM 650 C C . THR A 1 82 ? -16.326 -15.927 23.438 1.00 62.53 82 THR A C 1
ATOM 652 O O . THR A 1 82 ? -16.695 -16.972 23.973 1.00 62.53 82 THR A O 1
ATOM 655 N N . ALA A 1 83 ? -16.132 -15.852 22.121 1.00 62.88 83 ALA A N 1
ATOM 656 C CA . ALA A 1 83 ? -15.988 -17.064 21.327 1.00 62.88 83 ALA A CA 1
ATOM 657 C C . ALA A 1 83 ? -14.787 -17.833 21.894 1.00 62.88 83 ALA A C 1
ATOM 659 O O . ALA A 1 83 ? -13.686 -17.287 21.981 1.00 62.88 83 ALA A O 1
ATOM 660 N N . LYS A 1 84 ? -14.999 -19.076 22.338 1.00 55.94 84 LYS A N 1
ATOM 661 C CA . LYS A 1 84 ? -13.897 -19.982 22.664 1.00 55.94 84 LYS A CA 1
ATOM 662 C C . LYS A 1 84 ? -13.212 -20.303 21.339 1.00 55.94 84 LYS A C 1
ATOM 664 O O . LYS A 1 84 ? -13.700 -21.141 20.589 1.00 55.94 84 LYS A O 1
ATOM 669 N N . THR A 1 85 ? -12.137 -19.598 21.009 1.00 52.38 85 THR A N 1
ATOM 670 C CA . THR A 1 85 ? -11.239 -20.051 19.950 1.00 52.38 85 THR A CA 1
ATOM 671 C C . THR A 1 85 ? -10.610 -21.354 20.439 1.00 52.38 85 THR A C 1
ATOM 673 O O . THR A 1 85 ? -10.035 -21.408 21.527 1.00 52.38 85 THR A O 1
ATOM 676 N N . PHE A 1 86 ? -10.753 -22.430 19.668 1.00 45.34 86 PHE A N 1
ATOM 677 C CA . PHE A 1 86 ? -10.132 -23.730 19.947 1.00 45.34 86 PHE A CA 1
ATOM 678 C C . PHE A 1 86 ? -8.624 -23.732 19.624 1.00 45.34 86 PHE A C 1
ATOM 680 O O . PHE A 1 86 ? -8.042 -24.769 19.336 1.00 45.34 86 PHE A O 1
ATOM 687 N N . ASP A 1 87 ? -7.963 -22.580 19.726 1.00 49.53 87 ASP A N 1
ATOM 688 C CA . ASP A 1 87 ? -6.552 -22.399 19.384 1.00 49.53 87 ASP A CA 1
ATOM 689 C C . ASP A 1 87 ? -5.691 -22.468 20.653 1.00 49.53 87 ASP A C 1
ATOM 691 O O . ASP A 1 87 ? -4.951 -21.546 20.988 1.00 49.53 87 ASP A O 1
ATOM 695 N N . ASN A 1 88 ? -5.835 -23.553 21.417 1.00 49.59 88 ASN A N 1
ATOM 696 C CA . ASN A 1 88 ? -4.936 -23.872 22.533 1.00 49.59 88 ASN A CA 1
ATOM 697 C C . ASN A 1 88 ? -4.025 -25.064 22.215 1.00 49.59 88 ASN A C 1
ATOM 699 O O . ASN A 1 88 ? -3.470 -25.680 23.121 1.00 49.59 88 ASN A O 1
ATOM 703 N N . GLU A 1 89 ? -3.810 -25.373 20.939 1.00 58.81 89 GLU A N 1
ATOM 704 C CA . GLU A 1 89 ? -2.648 -26.161 20.551 1.00 58.81 89 GLU A CA 1
ATOM 705 C C . GLU A 1 89 ? -1.495 -25.192 20.326 1.00 58.81 89 GLU A C 1
ATOM 707 O O . GLU A 1 89 ? -1.489 -24.405 19.379 1.00 58.81 89 GLU A O 1
ATOM 712 N N . LYS A 1 90 ? -0.506 -25.213 21.225 1.00 56.19 90 LYS A N 1
ATOM 713 C CA . LYS A 1 90 ? 0.758 -24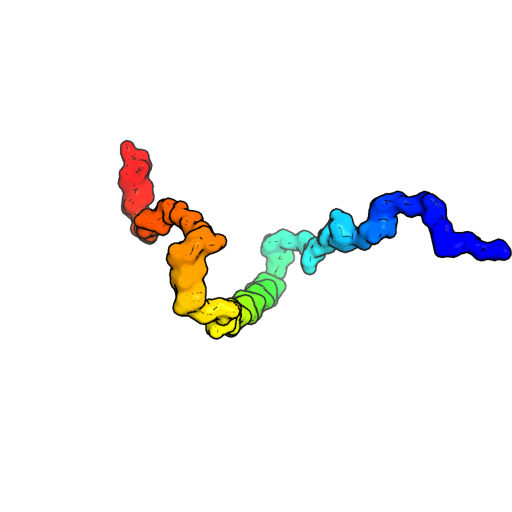.522 20.974 1.00 56.19 90 LYS A CA 1
ATOM 714 C C . LYS A 1 90 ? 1.275 -25.005 19.624 1.00 56.19 90 LYS A C 1
ATOM 716 O O . LYS A 1 90 ? 1.663 -26.163 19.512 1.00 56.19 90 LYS A O 1
ATOM 721 N N . HIS A 1 91 ? 1.292 -24.134 18.617 1.00 58.06 91 HIS A N 1
ATOM 722 C CA . HIS A 1 91 ? 1.956 -24.423 17.354 1.00 58.06 91 HIS A CA 1
ATOM 723 C C . HIS A 1 91 ? 3.422 -24.722 17.666 1.00 58.06 91 HIS A C 1
ATOM 725 O O . HIS A 1 91 ? 4.220 -23.824 17.944 1.00 58.06 91 HIS A O 1
ATOM 731 N N . THR A 1 92 ? 3.763 -26.005 17.716 1.00 61.72 92 THR A N 1
ATOM 732 C CA . THR A 1 92 ? 5.134 -26.442 17.918 1.00 61.72 92 THR A CA 1
ATOM 733 C C . THR A 1 9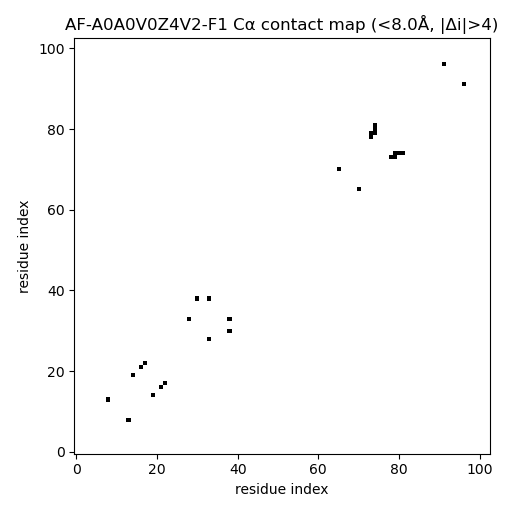2 ? 5.897 -26.008 16.672 1.00 61.72 92 THR A C 1
ATOM 735 O O . THR A 1 92 ? 5.603 -26.444 15.564 1.00 61.72 92 THR A O 1
ATOM 738 N N . THR A 1 93 ? 6.871 -25.120 16.842 1.00 62.44 93 THR A N 1
ATOM 739 C CA . THR A 1 93 ? 7.731 -24.623 15.759 1.00 62.44 93 THR A CA 1
ATOM 740 C C . THR A 1 93 ? 8.756 -25.659 15.292 1.00 62.44 93 THR A C 1
ATOM 742 O O . THR A 1 93 ? 9.595 -25.358 14.445 1.00 62.44 93 THR A O 1
ATOM 745 N N . LYS A 1 94 ? 8.720 -26.877 15.844 1.00 77.38 94 LYS A N 1
ATOM 746 C CA . LYS A 1 94 ? 9.617 -27.967 15.470 1.00 77.38 94 LYS A CA 1
ATOM 747 C C . LYS A 1 94 ? 9.009 -28.743 14.307 1.00 77.38 94 LYS A C 1
ATOM 749 O O . LYS A 1 94 ? 7.884 -29.228 14.399 1.00 77.38 94 LYS A O 1
ATOM 754 N N . SER A 1 95 ? 9.794 -28.911 13.247 1.00 75.75 95 SER A N 1
ATOM 755 C CA . SER A 1 95 ? 9.444 -29.729 12.080 1.00 75.75 95 SER A CA 1
ATOM 756 C C . SER A 1 95 ? 9.128 -31.182 12.450 1.00 75.75 95 SER A C 1
ATOM 758 O O . SER A 1 95 ? 8.338 -31.821 11.769 1.00 75.75 95 SER A O 1
ATOM 760 N N . THR A 1 96 ? 9.681 -31.696 13.551 1.00 80.38 96 THR A N 1
ATOM 761 C CA . THR A 1 96 ? 9.455 -33.072 14.017 1.00 80.38 96 THR A CA 1
ATOM 762 C C . THR A 1 96 ? 7.995 -33.338 14.387 1.00 80.38 96 THR A C 1
ATOM 764 O O . THR A 1 96 ? 7.428 -34.328 13.939 1.00 80.38 96 THR A O 1
ATOM 767 N N . ALA A 1 97 ? 7.349 -32.415 15.105 1.00 78.25 97 ALA A N 1
ATOM 768 C CA . ALA A 1 97 ? 5.954 -32.572 15.522 1.00 78.25 97 ALA A CA 1
ATOM 769 C C . ALA A 1 97 ? 4.969 -32.543 14.338 1.00 78.25 97 ALA A C 1
ATOM 771 O O . ALA A 1 97 ? 3.875 -33.093 14.422 1.00 78.25 97 ALA A O 1
ATOM 772 N N . PHE A 1 98 ? 5.352 -31.908 13.223 1.00 79.50 98 PHE A N 1
ATOM 773 C CA . PHE A 1 98 ? 4.558 -31.919 11.995 1.00 79.50 98 PHE A CA 1
ATOM 774 C C . PHE A 1 98 ? 4.514 -33.319 11.366 1.00 79.50 98 PHE A C 1
ATOM 776 O O . PHE A 1 98 ? 3.445 -33.780 10.976 1.00 79.50 98 PHE A O 1
ATOM 783 N N . PHE A 1 99 ? 5.653 -34.016 11.303 1.00 81.88 99 PHE A N 1
ATOM 784 C CA . PHE A 1 99 ? 5.726 -35.355 10.709 1.00 81.88 99 PHE A CA 1
ATOM 785 C C . PHE A 1 99 ? 5.166 -36.454 11.618 1.00 81.88 99 PHE A C 1
ATOM 787 O O . PHE A 1 99 ? 4.651 -37.446 11.112 1.00 81.88 99 PHE A O 1
ATOM 794 N N . GLU A 1 100 ? 5.212 -36.277 12.940 1.00 79.31 100 GLU A N 1
ATOM 795 C CA . GLU A 1 100 ? 4.577 -37.200 13.893 1.00 79.31 100 GLU A CA 1
ATOM 796 C C . GLU A 1 100 ? 3.051 -37.250 13.735 1.00 79.31 100 GLU A C 1
ATOM 798 O O . GLU A 1 100 ? 2.465 -38.314 13.881 1.00 79.31 100 GLU A O 1
ATOM 803 N N . ARG A 1 101 ? 2.414 -36.132 13.363 1.00 76.81 101 ARG A N 1
ATOM 804 C CA . ARG A 1 101 ? 0.964 -36.048 13.113 1.00 76.81 101 ARG A CA 1
ATOM 805 C C . ARG A 1 101 ? 0.513 -36.722 11.806 1.00 76.81 101 ARG A C 1
ATOM 807 O O . ARG A 1 101 ? -0.679 -36.930 11.616 1.00 76.81 101 ARG A O 1
ATOM 814 N N . MET A 1 102 ? 1.441 -36.999 10.891 1.00 74.44 102 MET A N 1
ATOM 815 C CA . MET A 1 102 ? 1.153 -37.565 9.563 1.00 74.44 102 MET A CA 1
ATOM 816 C C . MET A 1 102 ? 1.278 -39.097 9.511 1.00 74.44 102 MET A C 1
ATOM 818 O O . MET A 1 102 ? 1.072 -39.676 8.445 1.00 74.44 102 MET A O 1
ATOM 822 N N . LYS A 1 103 ? 1.653 -39.737 10.623 1.00 65.81 103 LYS A N 1
ATOM 823 C CA . LYS A 1 103 ? 1.604 -41.193 10.803 1.00 65.81 103 LYS A CA 1
ATOM 824 C C . LYS A 1 103 ? 0.296 -41.592 11.466 1.00 65.81 103 LYS A C 1
ATOM 826 O O . LYS A 1 103 ? -0.196 -42.681 11.108 1.00 65.81 103 LYS A O 1
#

Secondary structure (DSSP, 8-state):
----S-S---HHHHS-HHHHSPPPSS----TTT--HHHHHHHHHHHHHHHHHHHHHHHHHHS--SS-HHHHHHHHHTTSS--------S-----HHHHHHTT-

Mean predicted aligned error: 16.64 Å

Solvent-accessible surface area (backbone atoms only — not comparable to full-atom values): 6859 Å² total; per-residue (Å²): 140,80,87,90,65,81,91,78,76,59,74,76,74,75,51,53,69,59,77,76,46,72,76,71,96,56,82,92,71,59,80,82,78,47,51,75,66,54,53,51,49,53,51,52,53,50,54,51,52,54,51,52,51,51,52,51,50,56,61,44,69,75,54,57,93,61,56,70,68,59,51,53,49,39,45,72,71,58,79,47,80,77,77,82,72,87,78,79,66,78,80,69,90,48,72,65,65,59,57,64,73,75,111

Foldseek 3Di:
DDDPDDPDDDPVNVDDVCRVPNDDPDDDDDPVNDDPVRVVVVVVVVVVVVVVVVVVVVVVVVVPVDPPVVVVVCVVVVVDDDDPDPPPPDPDPDPVVVVVVVD

Radius of gyration: 26.06 Å; Cα contacts (8 Å, |Δi|>4): 14; chains: 1; bounding box: 58×68×51 Å

InterPro domains:
  IPR012173 U3 small nucleolar ribonucleoprotein complex, subunit Mpp10 [PF04006] (1-58)
  IPR012173 U3 small nucleolar ribonucleoprotein complex, subunit Mpp10 [PTHR17039] (1-101)